Protein AF-A0A177ILS2-F1 (afdb_monomer)

Secondary structure (DSSP, 8-state):
-EEEEEE-TTT--EEEEEEEE-HHHHHHHHHHHHHHSTTTTT-HHHHHHHHHHHHTTGGGSSEEEE----STT----EEEEEE-----

Solvent-accessible surface area (backbone atoms only — not comparable to full-atom values): 5081 Å² total; per-residue (Å²): 83,22,35,31,39,35,27,25,80,87,76,70,46,75,78,47,72,52,68,85,28,55,65,68,57,42,47,51,54,51,53,52,49,51,58,67,33,88,85,34,51,82,36,67,64,35,52,48,43,57,53,46,35,59,75,70,44,49,81,76,48,89,31,76,45,78,35,48,64,93,54,94,91,54,75,40,39,29,36,41,45,44,78,46,75,84,79,126

Foldseek 3Di:
DKKKFKAFPVPRHTDDIDDDDDLVVNLCVNLVCQCPDPLHVPPVQLPVQSVVCVVVVVSVPQDFRWSFDDDVPHRTITMGMDDDDPPD

Organism: NCBI:txid1705

Radius of gyration: 12.74 Å; Cα contacts (8 Å, |Δi|>4): 147; chains: 1; bounding box: 29×26×40 Å

Mean predicted aligned error: 5.73 Å

Nearest PDB structures (foldseek):
  8ckb-assembly1_I004  TM=3.606E-01  e=3.221E+00  Bacteroides phage crAss001
  6h67-assembly1_A  TM=2.207E-01  e=1.050E+00  Saccharomyces cerevisiae S288C
  1yk3-assembly10_F  TM=2.105E-01  e=3.926E+00  Mycobacterium tuberculosis

Structure (mmCIF, N/CA/C/O backbone):
data_AF-A0A177ILS2-F1
#
_entry.id   AF-A0A177ILS2-F1
#
loop_
_atom_site.group_PDB
_atom_site.id
_atom_site.type_symbol
_atom_site.label_atom_id
_atom_site.label_alt_id
_atom_site.label_comp_id
_atom_site.label_asym_id
_atom_site.label_entity_id
_atom_site.label_seq_id
_atom_site.pdbx_PDB_ins_code
_atom_site.Cartn_x
_atom_site.Cartn_y
_atom_site.Cartn_z
_atom_site.occupancy
_atom_site.B_iso_or_equiv
_atom_site.auth_seq_id
_atom_site.auth_comp_id
_atom_site.auth_asym_id
_atom_site.auth_atom_id
_atom_site.pdbx_PDB_model_num
ATOM 1 N N . MET A 1 1 ? -10.882 -2.034 14.458 1.00 83.25 1 MET A N 1
ATOM 2 C CA . MET A 1 1 ? -9.393 -2.038 14.456 1.00 83.25 1 MET A CA 1
ATOM 3 C C . MET A 1 1 ? -8.952 -2.437 13.056 1.00 83.25 1 MET A C 1
ATOM 5 O O . MET A 1 1 ? -9.758 -3.057 12.385 1.00 83.25 1 MET A O 1
ATOM 9 N N . PHE A 1 2 ? -7.766 -2.067 12.568 1.00 85.88 2 PHE A N 1
ATOM 10 C CA . PHE A 1 2 ? -7.356 -2.422 11.200 1.00 85.88 2 PHE A CA 1
ATOM 11 C C . PHE A 1 2 ? -6.093 -3.280 11.170 1.00 85.88 2 PHE A C 1
ATOM 13 O O . PHE A 1 2 ? -5.170 -3.093 11.972 1.00 85.88 2 PHE A O 1
ATOM 20 N N . GLU A 1 3 ? -6.074 -4.206 10.216 1.00 90.12 3 GLU A N 1
ATOM 21 C CA . GLU A 1 3 ? -4.882 -4.897 9.736 1.00 90.12 3 GLU A CA 1
ATOM 22 C C . GLU A 1 3 ? -4.589 -4.439 8.307 1.00 90.12 3 GLU A C 1
ATOM 24 O O . GLU A 1 3 ? -5.503 -4.088 7.555 1.00 90.12 3 GLU A O 1
ATOM 29 N N . PHE A 1 4 ? -3.312 -4.424 7.937 1.00 91.81 4 PHE A N 1
ATOM 30 C CA . PHE A 1 4 ? -2.904 -4.174 6.563 1.00 91.81 4 PHE A CA 1
ATOM 31 C C . PHE A 1 4 ? -1.875 -5.188 6.090 1.00 91.81 4 PHE A C 1
ATOM 33 O O . PHE A 1 4 ? -1.087 -5.716 6.885 1.00 91.81 4 PHE A O 1
ATOM 40 N N . ARG A 1 5 ? -1.854 -5.400 4.777 1.00 94.00 5 ARG A N 1
ATOM 41 C CA . ARG A 1 5 ? -0.895 -6.259 4.089 1.00 94.00 5 ARG A CA 1
ATOM 42 C C . ARG A 1 5 ? -0.494 -5.617 2.768 1.00 94.00 5 ARG A C 1
ATOM 44 O O . ARG A 1 5 ? -1.343 -5.388 1.920 1.00 94.00 5 ARG A O 1
ATOM 51 N N . VAL A 1 6 ? 0.797 -5.359 2.592 1.00 93.31 6 VAL A N 1
ATOM 52 C CA . VAL A 1 6 ? 1.411 -5.016 1.306 1.00 93.31 6 VAL A CA 1
ATOM 53 C C . VAL A 1 6 ? 1.992 -6.296 0.722 1.00 93.31 6 VAL A C 1
ATOM 55 O O . VAL A 1 6 ? 2.816 -6.947 1.374 1.00 93.31 6 VAL A O 1
ATOM 58 N N . TYR A 1 7 ? 1.569 -6.673 -0.479 1.00 93.62 7 TYR A N 1
ATOM 59 C CA . TYR A 1 7 ? 1.919 -7.959 -1.078 1.00 93.62 7 TYR A CA 1
ATOM 60 C C . TYR A 1 7 ? 2.040 -7.886 -2.600 1.00 93.62 7 TYR A C 1
ATOM 62 O O . TYR A 1 7 ? 1.610 -6.922 -3.235 1.00 93.62 7 TYR A O 1
ATOM 70 N N . SER A 1 8 ? 2.648 -8.918 -3.179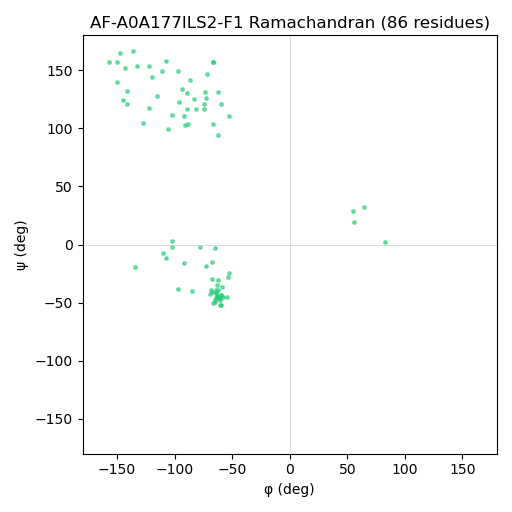 1.00 90.88 8 SER A N 1
ATOM 71 C CA . SER A 1 8 ? 2.640 -9.158 -4.620 1.00 90.88 8 SER A CA 1
ATOM 72 C C . SER A 1 8 ? 1.334 -9.847 -5.015 1.00 90.88 8 SER A C 1
ATOM 74 O O . SER A 1 8 ? 1.128 -10.995 -4.615 1.00 90.88 8 SER A O 1
ATOM 76 N N . PRO A 1 9 ? 0.473 -9.235 -5.844 1.00 87.69 9 PRO A N 1
ATOM 77 C CA . PRO A 1 9 ? -0.749 -9.891 -6.308 1.00 87.69 9 PRO A CA 1
ATOM 78 C C . PRO A 1 9 ? -0.473 -11.082 -7.245 1.00 87.69 9 PRO A C 1
ATOM 80 O O . PRO A 1 9 ? -1.357 -11.898 -7.478 1.00 87.69 9 PRO A O 1
ATOM 83 N N . GLN A 1 10 ? 0.748 -11.208 -7.783 1.00 86.19 10 GLN A N 1
ATOM 84 C CA . GLN A 1 10 ? 1.132 -12.319 -8.663 1.00 86.19 10 GLN A CA 1
ATOM 85 C C . GLN A 1 10 ? 1.589 -13.562 -7.900 1.00 86.19 10 GLN A C 1
ATOM 87 O O . GLN A 1 10 ? 1.307 -14.681 -8.320 1.00 86.19 10 GLN A O 1
ATOM 92 N N . THR A 1 11 ? 2.341 -13.371 -6.816 1.00 88.44 11 THR A N 1
ATOM 93 C CA . THR A 1 11 ? 2.969 -14.468 -6.060 1.00 88.44 11 THR A CA 1
ATOM 94 C C . THR A 1 11 ? 2.336 -14.685 -4.693 1.00 88.44 11 THR A C 1
ATOM 96 O O . THR A 1 11 ? 2.701 -15.635 -4.008 1.00 88.44 11 THR A O 1
ATOM 99 N N . ASP A 1 12 ? 1.423 -13.800 -4.284 1.00 88.38 12 ASP A N 1
ATOM 100 C CA . ASP A 1 12 ? 0.868 -13.712 -2.931 1.00 88.38 12 ASP A CA 1
ATOM 101 C C . ASP A 1 12 ? 1.955 -13.543 -1.842 1.00 88.38 12 ASP A C 1
ATOM 103 O O . ASP A 1 12 ? 1.746 -13.777 -0.652 1.00 88.38 12 ASP A O 1
ATOM 107 N N . GLU A 1 13 ? 3.156 -13.104 -2.226 1.00 92.19 13 GLU A N 1
ATOM 108 C CA . GLU A 1 13 ? 4.245 -12.856 -1.286 1.00 92.19 13 GLU A CA 1
ATOM 109 C C . GLU A 1 13 ? 3.960 -11.596 -0.465 1.00 92.19 13 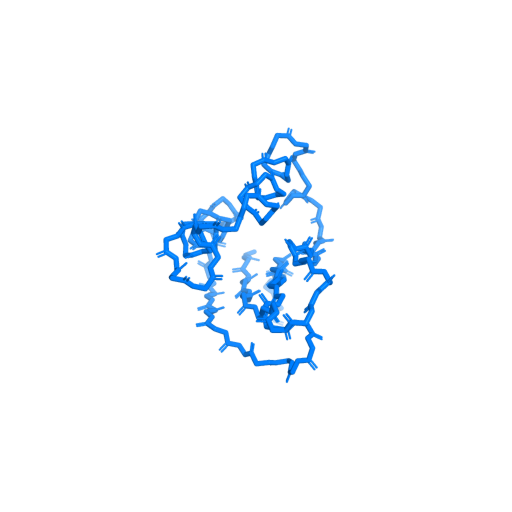GLU A C 1
ATOM 111 O O . GLU A 1 13 ? 3.739 -10.518 -1.016 1.00 92.19 13 GLU A O 1
ATOM 116 N N . THR A 1 14 ? 3.995 -11.719 0.864 1.00 94.50 14 THR A N 1
ATOM 117 C CA . THR A 1 14 ? 3.825 -10.576 1.772 1.00 94.50 14 THR A CA 1
ATOM 118 C C . THR A 1 14 ? 5.144 -9.841 1.960 1.00 94.50 14 THR A C 1
ATOM 120 O O . THR A 1 14 ? 6.122 -10.425 2.416 1.00 94.50 14 THR A O 1
ATOM 123 N N . PHE A 1 15 ? 5.146 -8.536 1.700 1.00 93.75 15 PHE A N 1
ATOM 124 C CA . PHE A 1 15 ? 6.315 -7.675 1.873 1.00 93.75 15 PHE A CA 1
ATOM 125 C C . PHE A 1 15 ? 6.307 -6.925 3.201 1.00 93.75 15 PHE A C 1
ATOM 127 O O . PHE A 1 15 ? 7.347 -6.753 3.832 1.00 93.75 15 PHE A O 1
ATOM 134 N N . LEU A 1 16 ? 5.127 -6.471 3.621 1.00 94.88 16 LEU A N 1
ATOM 135 C CA . LEU A 1 16 ? 4.925 -5.791 4.891 1.00 94.88 16 LEU A CA 1
ATOM 136 C C . LEU A 1 16 ? 3.512 -6.075 5.391 1.00 94.88 16 LEU A C 1
ATOM 138 O O . LEU A 1 16 ? 2.557 -6.047 4.622 1.00 94.88 16 LEU A O 1
ATOM 142 N N . SER A 1 17 ? 3.362 -6.291 6.692 1.00 94.62 17 SER A N 1
ATOM 143 C CA . SER A 1 17 ? 2.047 -6.389 7.320 1.00 94.62 17 SER A CA 1
ATOM 144 C C . SER A 1 17 ? 2.057 -5.755 8.699 1.00 94.62 17 SER A C 1
ATOM 146 O O . SER A 1 17 ? 3.083 -5.757 9.382 1.00 94.62 17 SER A O 1
ATOM 148 N N . GLY A 1 18 ? 0.905 -5.265 9.135 1.00 91.38 18 GLY A N 1
ATOM 149 C CA . GLY A 1 18 ? 0.719 -4.748 10.482 1.00 91.38 18 GLY A CA 1
ATOM 150 C C . GLY A 1 18 ? -0.711 -4.935 10.957 1.00 91.38 18 GLY A C 1
ATOM 151 O O . GLY A 1 18 ? -1.634 -5.082 10.163 1.00 91.38 18 GLY A O 1
ATOM 152 N N . ARG A 1 19 ? -0.885 -4.948 12.276 1.00 89.88 19 ARG A N 1
ATOM 153 C CA . ARG A 1 19 ? -2.164 -5.184 12.952 1.00 89.88 19 ARG A CA 1
ATOM 154 C C . ARG A 1 19 ? -2.332 -4.185 14.086 1.00 89.88 19 ARG A C 1
ATOM 156 O O . ARG A 1 19 ? -1.363 -3.555 14.501 1.00 89.88 19 ARG A O 1
ATOM 163 N N . ALA A 1 20 ? -3.545 -4.094 14.617 1.00 78.06 20 ALA A N 1
ATOM 164 C CA . ALA A 1 20 ? -3.867 -3.259 15.773 1.00 78.06 20 ALA A CA 1
ATOM 165 C C . ALA A 1 20 ? -3.716 -1.751 15.566 1.00 78.06 20 ALA A C 1
ATOM 167 O O . ALA A 1 20 ? -3.406 -1.013 16.497 1.00 78.06 20 ALA A O 1
ATOM 168 N N . LEU A 1 21 ? -3.965 -1.288 14.344 1.00 77.19 21 LEU A N 1
ATOM 169 C CA . LEU A 1 21 ? -3.791 0.110 13.969 1.00 77.19 21 LEU A CA 1
ATOM 170 C C . LEU A 1 21 ? -5.135 0.811 13.786 1.00 77.19 21 LEU A C 1
ATOM 172 O O . LEU A 1 21 ? -6.163 0.181 13.504 1.00 77.19 21 LEU A O 1
ATOM 176 N N . SER A 1 22 ? -5.119 2.140 13.905 1.00 87.56 22 SER A N 1
ATOM 177 C CA . SER A 1 22 ? -6.156 2.947 13.272 1.00 87.56 22 SER A CA 1
ATOM 178 C C . SER A 1 22 ? -6.029 2.836 11.750 1.00 87.56 22 SER A C 1
ATOM 180 O O . SER A 1 22 ? -4.959 2.543 11.211 1.00 87.56 22 SER A O 1
ATOM 182 N N . ARG A 1 23 ? -7.124 3.106 11.039 1.00 82.38 23 ARG A N 1
ATOM 183 C CA . ARG A 1 23 ? -7.138 3.093 9.573 1.00 82.38 23 ARG A CA 1
ATOM 184 C C . ARG A 1 23 ? -6.070 4.011 8.972 1.00 82.38 23 ARG A C 1
ATOM 186 O O . ARG A 1 23 ? -5.332 3.594 8.085 1.00 82.38 23 ARG A O 1
ATOM 193 N N . SER A 1 24 ? -5.946 5.229 9.500 1.00 86.56 24 SER A N 1
ATOM 194 C CA . SER A 1 24 ? -4.954 6.207 9.039 1.00 86.56 24 SER A CA 1
ATOM 195 C C . SER A 1 24 ? -3.520 5.733 9.272 1.00 86.56 24 SER A C 1
ATOM 197 O O . SER A 1 24 ? -2.680 5.908 8.400 1.00 86.56 24 SER A O 1
ATOM 199 N N . GLN A 1 25 ? -3.243 5.079 10.404 1.00 89.81 25 GLN A 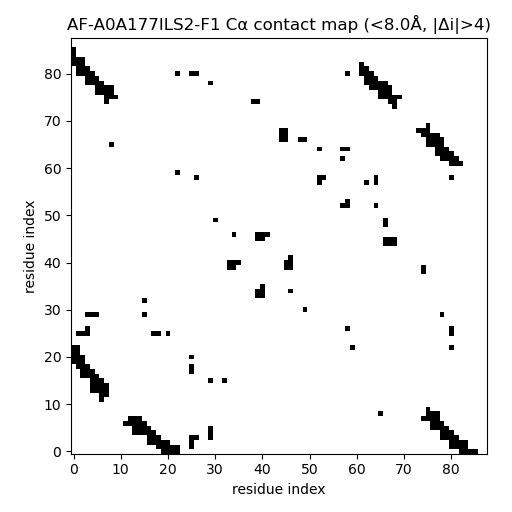N 1
ATOM 200 C CA . GLN A 1 25 ? -1.913 4.529 10.693 1.00 89.81 25 GLN A CA 1
ATOM 201 C C . GLN A 1 25 ? -1.560 3.347 9.784 1.00 89.81 25 GLN A C 1
ATOM 203 O O . GLN A 1 25 ? -0.409 3.207 9.374 1.00 89.81 25 GLN A O 1
ATOM 208 N N . ALA A 1 26 ? -2.535 2.484 9.486 1.00 89.62 26 ALA A N 1
ATOM 209 C CA . ALA A 1 26 ? -2.367 1.383 8.543 1.00 89.62 26 ALA A CA 1
ATOM 210 C C . ALA A 1 26 ? -2.035 1.911 7.138 1.00 89.62 26 ALA A C 1
ATOM 212 O O . ALA A 1 26 ? -1.066 1.461 6.527 1.00 89.62 26 ALA A O 1
ATOM 213 N N . TRP A 1 27 ? -2.777 2.922 6.677 1.00 90.00 27 TRP A N 1
ATOM 214 C CA . TRP A 1 27 ? -2.510 3.601 5.410 1.00 90.00 27 TRP A CA 1
ATOM 215 C C . TRP A 1 27 ? -1.129 4.265 5.378 1.00 90.00 27 TRP A C 1
ATOM 217 O O . TRP A 1 27 ? -0.356 4.022 4.455 1.00 90.00 27 TRP A O 1
ATOM 227 N N . GLU A 1 28 ? -0.795 5.081 6.379 1.00 91.44 28 GLU A N 1
ATOM 228 C CA . GLU A 1 28 ? 0.480 5.805 6.447 1.00 91.44 28 GLU A CA 1
ATOM 229 C C . GLU A 1 28 ? 1.671 4.843 6.402 1.00 91.44 28 GLU A C 1
ATOM 231 O O . GLU A 1 28 ? 2.597 5.039 5.621 1.00 91.44 28 GLU A O 1
ATOM 236 N N . LYS A 1 29 ? 1.624 3.749 7.171 1.00 93.31 29 LYS A N 1
ATOM 237 C CA . LYS A 1 29 ? 2.687 2.735 7.164 1.00 93.31 29 LYS A CA 1
A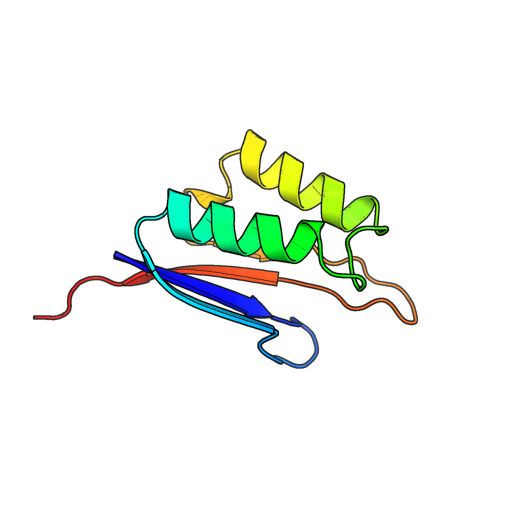TOM 238 C C . LYS A 1 29 ? 2.820 2.038 5.811 1.00 93.31 29 LYS A C 1
ATOM 240 O O . LYS A 1 29 ? 3.941 1.870 5.335 1.00 93.31 29 LYS A O 1
ATOM 245 N N . ALA A 1 30 ? 1.705 1.630 5.207 1.00 92.44 30 ALA A N 1
ATOM 246 C CA . ALA A 1 30 ? 1.714 0.936 3.924 1.00 92.44 30 ALA A CA 1
ATOM 247 C C . ALA A 1 30 ? 2.196 1.843 2.783 1.00 92.44 30 ALA A C 1
ATOM 249 O O . ALA A 1 30 ? 3.111 1.479 2.047 1.00 92.44 30 ALA A O 1
ATOM 250 N N . SER A 1 31 ? 1.623 3.042 2.669 1.00 91.94 31 SER A N 1
ATOM 251 C CA . SER A 1 31 ? 1.992 4.027 1.647 1.00 91.94 31 SER A CA 1
ATOM 252 C C . SER A 1 31 ? 3.441 4.489 1.799 1.00 91.94 31 SER A C 1
ATOM 254 O O . SER A 1 31 ? 4.175 4.503 0.814 1.00 91.94 31 SER A O 1
ATOM 256 N N . PHE A 1 32 ? 3.900 4.778 3.021 1.00 94.12 32 PHE A N 1
ATOM 257 C CA . PHE A 1 32 ? 5.297 5.132 3.268 1.00 94.12 32 PHE A CA 1
ATOM 258 C C . PHE A 1 32 ? 6.250 4.016 2.836 1.00 94.12 32 PHE A C 1
ATOM 260 O O . PHE A 1 32 ? 7.261 4.293 2.192 1.00 94.12 32 PHE A O 1
ATOM 267 N N . PHE A 1 33 ? 5.926 2.761 3.151 1.00 94.81 33 PHE A N 1
ATOM 268 C CA . PHE A 1 33 ? 6.717 1.618 2.709 1.00 94.81 33 PHE A CA 1
ATOM 269 C C . PHE A 1 33 ? 6.789 1.539 1.180 1.00 94.81 33 PHE A C 1
ATOM 271 O O . PHE A 1 33 ? 7.887 1.522 0.632 1.00 94.81 33 PHE A O 1
ATOM 278 N N . ILE A 1 34 ? 5.642 1.576 0.492 1.00 91.88 34 ILE A N 1
ATOM 279 C CA . ILE A 1 34 ? 5.579 1.476 -0.975 1.00 91.88 34 ILE A CA 1
ATOM 280 C C . ILE A 1 34 ? 6.372 2.608 -1.647 1.00 91.88 34 ILE A C 1
ATOM 282 O O . ILE A 1 34 ? 7.134 2.355 -2.577 1.00 91.88 34 ILE A O 1
ATOM 286 N N . LEU A 1 35 ? 6.242 3.844 -1.156 1.00 92.56 35 LEU A N 1
ATOM 287 C CA . LEU A 1 35 ? 6.890 5.024 -1.742 1.00 92.56 35 LEU A CA 1
ATOM 288 C C . LEU A 1 35 ? 8.408 5.084 -1.512 1.00 92.56 35 LEU A C 1
ATOM 290 O O . LEU A 1 35 ? 9.095 5.817 -2.220 1.00 92.56 35 LEU A O 1
ATOM 294 N N . ASN A 1 36 ? 8.942 4.338 -0.542 1.00 94.56 36 ASN A N 1
ATOM 295 C CA . ASN A 1 36 ? 10.375 4.330 -0.229 1.00 94.56 36 ASN A CA 1
ATOM 296 C C . ASN A 1 36 ? 11.087 3.041 -0.658 1.00 94.56 36 ASN A C 1
ATOM 298 O O . ASN A 1 36 ? 12.320 2.989 -0.655 1.00 94.56 36 ASN A O 1
ATOM 302 N N . ASP A 1 37 ? 10.344 2.005 -1.039 1.00 92.56 37 ASP A N 1
ATOM 303 C CA . ASP A 1 37 ? 10.926 0.733 -1.434 1.00 92.56 37 ASP A CA 1
ATOM 304 C C . ASP A 1 37 ? 11.591 0.822 -2.826 1.00 92.56 37 ASP A C 1
ATOM 306 O O . ASP A 1 37 ? 10.962 1.305 -3.775 1.00 92.56 37 ASP A O 1
ATOM 310 N N . PRO A 1 38 ? 12.842 0.339 -2.999 1.00 91.00 38 PRO A N 1
ATOM 311 C CA . PRO A 1 38 ? 13.543 0.341 -4.285 1.00 91.00 38 PRO A CA 1
ATOM 312 C C . PRO A 1 38 ? 12.773 -0.285 -5.451 1.00 91.00 38 PRO A C 1
ATOM 314 O O . PRO A 1 38 ? 13.035 0.066 -6.597 1.00 91.00 38 PRO A O 1
ATOM 317 N N . ARG A 1 39 ? 11.828 -1.189 -5.173 1.00 88.00 39 ARG A N 1
ATOM 318 C CA . ARG A 1 39 ? 10.996 -1.842 -6.189 1.00 88.00 39 ARG A CA 1
ATOM 319 C C . ARG A 1 39 ? 10.027 -0.885 -6.882 1.00 88.00 39 ARG A C 1
ATOM 321 O O . ARG A 1 39 ? 9.697 -1.108 -8.045 1.00 88.00 39 ARG A O 1
ATOM 328 N N . TRP A 1 40 ? 9.573 0.166 -6.192 1.00 89.19 40 TRP A N 1
ATOM 329 C CA . TRP A 1 40 ? 8.469 1.011 -6.671 1.00 89.19 40 TRP A CA 1
ATOM 330 C C . TRP A 1 40 ? 8.688 2.513 -6.551 1.00 89.19 40 TRP A C 1
ATOM 332 O O . TRP A 1 40 ? 8.017 3.256 -7.261 1.00 89.19 40 TRP A O 1
ATOM 34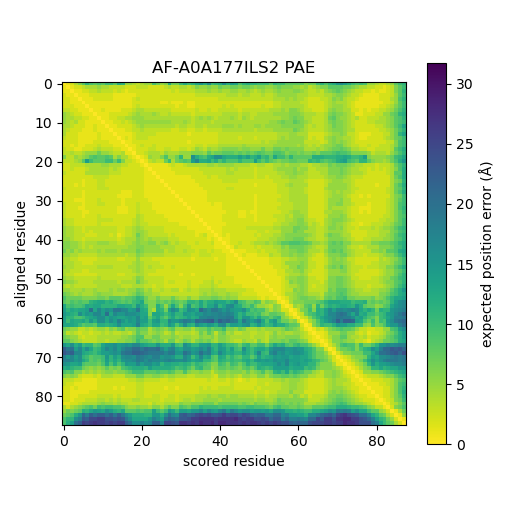2 N N . LYS A 1 41 ? 9.623 2.978 -5.714 1.00 87.56 41 LYS A N 1
ATOM 343 C CA . LYS A 1 41 ? 9.890 4.413 -5.497 1.00 87.56 41 LYS A CA 1
ATOM 344 C C . LYS A 1 41 ? 10.172 5.196 -6.789 1.00 87.56 41 LYS A C 1
ATOM 346 O O . LYS A 1 41 ? 9.917 6.391 -6.865 1.00 87.56 41 LYS A O 1
ATOM 351 N N . GLU A 1 42 ? 10.706 4.514 -7.802 1.00 86.75 42 GLU A N 1
ATOM 352 C CA . GLU A 1 42 ? 11.041 5.068 -9.120 1.00 86.75 42 GLU A CA 1
ATOM 353 C C . GLU A 1 42 ? 10.006 4.711 -10.196 1.00 86.75 42 GLU A C 1
ATOM 355 O O . GLU A 1 42 ? 10.184 5.078 -11.352 1.00 86.75 42 GLU A O 1
ATOM 360 N N . SER A 1 43 ? 8.920 4.017 -9.838 1.00 86.56 43 SER A N 1
ATOM 361 C CA . SER A 1 43 ? 7.825 3.662 -10.743 1.00 86.56 43 SER A CA 1
ATOM 362 C C . SER A 1 43 ? 6.744 4.747 -10.706 1.00 86.56 43 SER A C 1
ATOM 364 O O . SER A 1 43 ? 5.942 4.779 -9.766 1.00 86.56 43 SER A O 1
ATOM 366 N N . PRO A 1 44 ? 6.658 5.634 -11.720 1.00 83.50 44 PRO A N 1
ATOM 367 C CA . PRO A 1 44 ? 5.746 6.776 -11.670 1.00 83.50 44 PRO A CA 1
ATOM 368 C C . PRO A 1 44 ? 4.276 6.355 -11.586 1.00 83.50 44 PRO A C 1
ATOM 370 O O . PRO A 1 44 ? 3.476 7.050 -10.968 1.00 83.50 44 PRO A O 1
ATOM 373 N N . GLY A 1 45 ? 3.928 5.200 -12.167 1.00 84.38 45 GLY A N 1
ATOM 374 C CA . GLY A 1 45 ? 2.578 4.640 -12.101 1.00 84.38 45 GLY A CA 1
ATOM 375 C C . GLY A 1 45 ? 2.180 4.246 -10.680 1.00 84.38 45 GLY A C 1
ATOM 376 O O . GLY A 1 45 ? 1.126 4.659 -10.212 1.00 84.38 45 GLY A O 1
ATOM 377 N N . VAL A 1 46 ? 3.051 3.525 -9.962 1.00 86.62 46 VAL A N 1
ATOM 378 C CA . VAL A 1 46 ? 2.783 3.128 -8.568 1.00 86.62 46 VAL A CA 1
ATOM 379 C C . VAL A 1 46 ? 2.660 4.365 -7.679 1.00 86.62 46 VAL A C 1
ATOM 381 O O . VAL A 1 46 ? 1.715 4.475 -6.902 1.00 86.62 46 VAL A O 1
ATOM 384 N N . VAL A 1 47 ? 3.577 5.326 -7.829 1.00 86.50 47 VAL A N 1
ATOM 385 C CA . VAL A 1 47 ? 3.551 6.576 -7.057 1.00 86.50 47 VAL A CA 1
ATOM 386 C C . VAL A 1 47 ? 2.262 7.363 -7.316 1.00 86.50 47 VAL A C 1
ATOM 388 O O . VAL A 1 47 ? 1.625 7.799 -6.356 1.00 86.50 47 VAL A O 1
ATOM 391 N N . SER A 1 48 ? 1.845 7.513 -8.581 1.00 87.12 48 SER A N 1
ATOM 392 C CA . SER A 1 48 ? 0.583 8.190 -8.921 1.00 87.12 48 SER A CA 1
ATOM 393 C C . SER A 1 48 ? -0.611 7.478 -8.298 1.00 87.12 48 SER A C 1
ATOM 395 O O . SER A 1 48 ? -1.406 8.122 -7.624 1.00 87.12 48 SER A O 1
ATOM 397 N N . ASN A 1 49 ? -0.690 6.152 -8.431 1.00 87.56 49 ASN A N 1
ATOM 398 C CA . ASN A 1 49 ? -1.816 5.372 -7.919 1.00 87.56 49 ASN A CA 1
ATOM 399 C C . ASN A 1 49 ? -1.946 5.476 -6.390 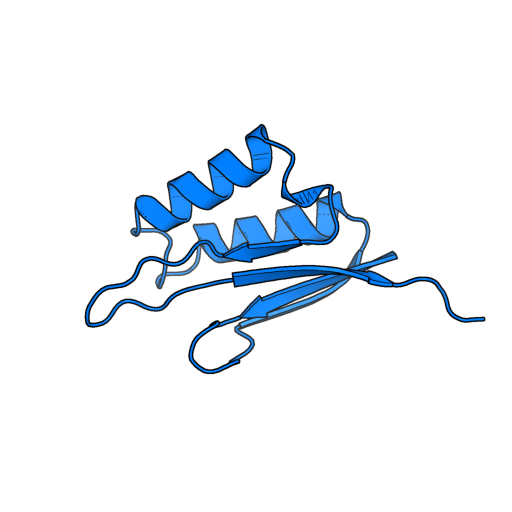1.00 87.56 49 ASN A C 1
ATOM 401 O O . ASN A 1 49 ? -3.053 5.604 -5.875 1.00 87.56 49 ASN A O 1
ATOM 405 N N . VAL A 1 50 ? -0.829 5.485 -5.650 1.00 87.81 50 VAL A N 1
ATOM 406 C CA . VAL A 1 50 ? -0.848 5.691 -4.189 1.00 87.81 50 VAL A CA 1
ATOM 407 C C . VAL A 1 50 ? -1.370 7.090 -3.833 1.00 87.81 50 VAL A C 1
ATOM 409 O O . VAL A 1 50 ? -2.166 7.239 -2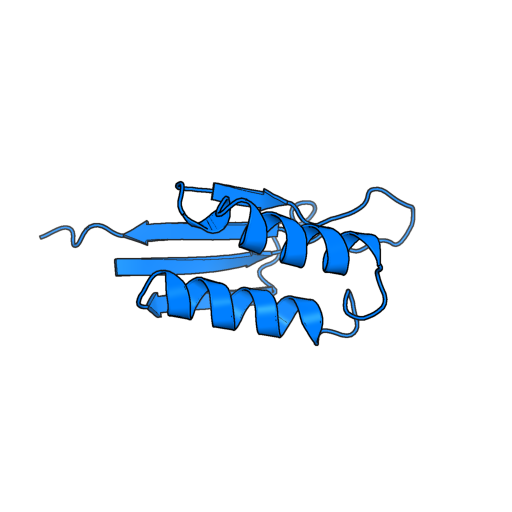.904 1.00 87.81 50 VAL A O 1
ATOM 412 N N . VAL A 1 51 ? -0.948 8.123 -4.569 1.00 86.75 51 VAL A N 1
ATOM 413 C CA . VAL A 1 51 ? -1.409 9.506 -4.360 1.00 86.75 51 VAL A CA 1
ATOM 414 C C . VAL A 1 51 ? -2.888 9.668 -4.724 1.00 86.75 51 VAL A C 1
ATOM 416 O O . VAL A 1 51 ? -3.622 10.354 -4.008 1.00 86.75 51 VAL A O 1
ATOM 419 N N . ASP A 1 52 ? -3.336 9.044 -5.809 1.00 86.44 52 ASP A N 1
ATOM 420 C CA . ASP A 1 52 ? -4.719 9.113 -6.277 1.00 86.44 52 ASP A CA 1
ATOM 421 C C . ASP A 1 52 ? -5.663 8.373 -5.324 1.00 86.44 52 ASP A C 1
ATOM 423 O O . ASP A 1 52 ? -6.675 8.944 -4.914 1.00 86.44 52 ASP A O 1
ATOM 427 N N . ALA A 1 53 ? -5.275 7.190 -4.838 1.00 85.69 53 ALA A N 1
ATOM 428 C CA . ALA A 1 53 ? -6.028 6.462 -3.817 1.00 85.69 53 ALA A CA 1
ATOM 429 C C . ALA A 1 53 ? -6.202 7.282 -2.526 1.00 85.69 53 ALA A C 1
ATOM 431 O O . ALA A 1 53 ? -7.269 7.246 -1.904 1.00 85.69 53 ALA A O 1
ATOM 432 N N . TYR A 1 54 ? -5.189 8.072 -2.138 1.00 84.50 54 TYR A N 1
ATOM 433 C CA . TYR A 1 54 ? -5.302 9.008 -1.017 1.00 84.50 54 TYR A CA 1
ATOM 434 C C . TYR A 1 54 ? -6.320 10.124 -1.297 1.00 84.50 54 TYR A C 1
ATOM 436 O O . TYR A 1 54 ? -7.208 10.374 -0.483 1.00 84.50 54 TYR A O 1
ATOM 444 N N . LYS A 1 55 ? -6.231 10.782 -2.459 1.00 84.88 55 LYS A N 1
ATOM 445 C CA . LYS A 1 55 ? -7.133 11.889 -2.831 1.00 84.88 55 LYS A CA 1
ATOM 446 C C . LYS A 1 55 ? -8.587 11.444 -2.962 1.00 84.88 55 LYS A C 1
ATOM 448 O O . LYS A 1 55 ? -9.483 12.136 -2.485 1.00 84.88 55 LYS A O 1
ATOM 453 N N . ASN A 1 56 ? -8.809 10.286 -3.572 1.00 80.62 56 ASN A N 1
ATOM 454 C CA . ASN A 1 56 ? -10.138 9.726 -3.793 1.00 80.62 56 ASN A CA 1
ATOM 455 C C . ASN A 1 56 ? -10.723 9.080 -2.533 1.00 80.62 56 ASN A C 1
ATOM 457 O O . ASN A 1 56 ? -11.860 8.613 -2.556 1.00 80.62 56 ASN A O 1
ATOM 461 N N . SER A 1 57 ? -9.969 9.055 -1.425 1.00 72.31 57 SER A N 1
ATOM 462 C CA . SER A 1 57 ? -10.368 8.368 -0.196 1.00 72.31 57 SER A CA 1
ATOM 463 C C . SER A 1 57 ? -10.702 6.886 -0.428 1.00 72.31 57 SER A C 1
ATOM 465 O O . SER A 1 57 ? -11.501 6.304 0.304 1.00 72.31 57 SER A O 1
ATOM 467 N N . GLU A 1 58 ? -10.088 6.255 -1.434 1.00 67.75 58 GLU A N 1
ATOM 468 C CA . GLU A 1 58 ? -10.336 4.850 -1.798 1.00 67.75 58 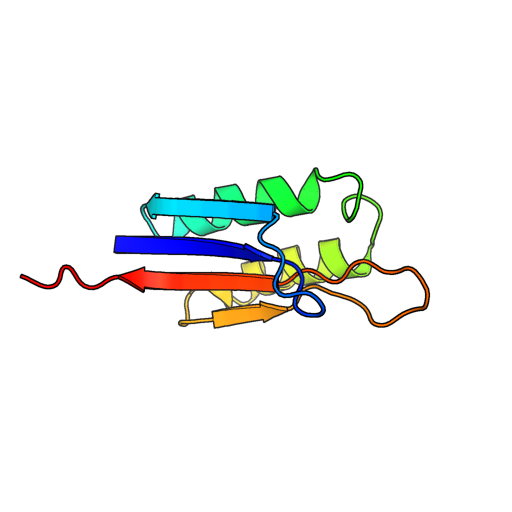GLU A CA 1
ATOM 469 C C . GLU A 1 58 ? -9.933 3.918 -0.656 1.00 67.75 58 GLU A C 1
ATOM 471 O O . GLU A 1 58 ? -10.649 2.974 -0.324 1.00 67.75 58 GLU A O 1
ATOM 476 N N . TYR A 1 59 ? -8.873 4.291 0.063 1.00 64.12 59 TYR A N 1
ATOM 477 C CA . TYR A 1 59 ? -8.444 3.618 1.280 1.00 64.12 59 TYR A CA 1
ATOM 478 C C . TYR A 1 59 ? -9.452 3.713 2.431 1.00 64.12 59 TYR A C 1
ATOM 480 O O . TYR A 1 59 ? -9.147 3.139 3.472 1.00 64.12 59 TYR A O 1
ATOM 488 N N . LEU A 1 60 ? -10.595 4.417 2.318 1.00 60.78 60 LEU A N 1
ATOM 489 C CA . LEU A 1 60 ? -11.667 4.502 3.331 1.00 60.78 60 LEU A CA 1
ATOM 490 C C . LEU A 1 60 ? -12.783 3.452 3.168 1.00 60.78 60 LEU A C 1
ATOM 492 O O . LEU A 1 60 ? -13.502 3.199 4.134 1.00 60.78 60 LEU A O 1
ATOM 496 N N . GLN A 1 61 ? -12.909 2.789 2.017 1.00 57.69 61 GLN A N 1
ATOM 497 C CA . GLN A 1 61 ? -13.799 1.628 1.836 1.00 57.69 61 GLN A CA 1
ATOM 498 C C . GLN A 1 61 ? -12.981 0.341 1.992 1.00 57.69 61 GLN A C 1
ATOM 500 O O . GLN A 1 61 ? -11.779 0.381 1.782 1.00 57.69 61 GLN A O 1
ATOM 505 N N . TYR A 1 62 ? -13.532 -0.776 2.474 1.00 54.59 62 TYR A N 1
ATOM 506 C CA . TYR A 1 62 ? -12.787 -2.050 2.558 1.00 54.59 62 TYR A CA 1
ATOM 507 C C . TYR A 1 62 ? -12.187 -2.367 1.185 1.00 54.59 62 TYR A C 1
ATOM 509 O O . TYR A 1 62 ? -12.940 -2.587 0.241 1.00 54.59 62 TYR A O 1
ATOM 517 N N . SER A 1 63 ? -10.866 -2.290 1.045 1.00 66.62 63 SER A N 1
ATOM 518 C CA . SER A 1 63 ? -10.261 -2.238 -0.282 1.00 66.62 63 SER A CA 1
ATOM 519 C C . SER A 1 63 ? -8.935 -2.970 -0.311 1.00 66.62 63 SER A C 1
ATOM 521 O O . SER A 1 63 ? -8.015 -2.697 0.461 1.00 66.62 63 SER A O 1
ATOM 523 N N . THR A 1 64 ? -8.875 -3.916 -1.239 1.00 80.81 64 THR A N 1
ATOM 524 C CA . THR A 1 64 ? -7.637 -4.244 -1.923 1.00 80.81 64 THR A CA 1
ATOM 525 C C . THR A 1 64 ? -7.382 -3.111 -2.909 1.00 80.81 64 THR A C 1
ATOM 527 O O . THR A 1 64 ? -8.194 -2.867 -3.800 1.00 80.81 64 THR A O 1
ATOM 530 N N . LEU A 1 65 ? -6.285 -2.390 -2.716 1.00 82.38 65 LEU A N 1
ATOM 531 C CA . LEU A 1 65 ? -5.817 -1.350 -3.621 1.00 82.38 65 LEU A CA 1
ATOM 532 C C . LEU A 1 65 ? -4.672 -1.929 -4.441 1.00 82.38 65 LEU A C 1
ATOM 534 O O . LEU A 1 65 ? -3.613 -2.227 -3.890 1.00 82.38 65 LEU A O 1
ATOM 538 N N . ASP A 1 66 ? -4.895 -2.116 -5.737 1.00 84.00 66 ASP A N 1
ATOM 539 C CA . ASP A 1 66 ? -3.846 -2.536 -6.660 1.00 84.00 66 ASP A CA 1
ATOM 540 C C . ASP A 1 66 ? -3.140 -1.297 -7.211 1.00 84.00 66 ASP A C 1
ATOM 542 O O . ASP A 1 66 ? -3.745 -0.454 -7.876 1.00 84.00 66 ASP A O 1
ATOM 546 N N . PHE A 1 67 ? -1.853 -1.170 -6.905 1.00 81.81 67 PHE A N 1
ATOM 547 C CA . PHE A 1 67 ? -1.027 -0.066 -7.376 1.00 81.81 67 PHE A CA 1
ATOM 548 C C . PHE A 1 67 ? -0.116 -0.485 -8.539 1.00 81.81 67 PHE A C 1
ATOM 550 O O . PHE A 1 67 ? 0.625 0.353 -9.057 1.00 81.81 67 PHE A O 1
ATOM 557 N N . GLY A 1 68 ? -0.137 -1.759 -8.947 1.00 69.06 68 GLY A N 1
ATOM 558 C CA . GLY A 1 68 ? 0.866 -2.389 -9.798 1.00 69.06 68 GLY A CA 1
ATOM 559 C C . GLY A 1 68 ? 0.576 -2.386 -11.302 1.00 69.06 68 GLY A C 1
ATOM 560 O O . GLY A 1 68 ? -0.492 -2.762 -11.768 1.00 69.06 68 GLY A O 1
ATOM 561 N N . TYR A 1 69 ? 1.603 -2.022 -12.074 1.00 63.03 69 TYR A N 1
ATOM 562 C CA . TYR A 1 69 ? 1.626 -1.972 -13.540 1.00 63.03 69 TYR A CA 1
ATOM 563 C C . TYR A 1 69 ? 1.998 -3.326 -14.180 1.00 63.03 69 TYR A C 1
ATOM 565 O O . TYR A 1 69 ? 2.916 -4.011 -13.715 1.00 63.03 69 TYR A O 1
ATOM 573 N N . PHE A 1 70 ? 1.355 -3.673 -15.300 1.00 56.94 70 PHE A N 1
ATOM 574 C CA . PHE A 1 70 ? 1.606 -4.896 -16.074 1.00 56.94 70 PHE A CA 1
ATOM 575 C C . PHE A 1 70 ? 2.717 -4.668 -17.116 1.00 56.94 70 PHE A C 1
ATOM 577 O O . PHE A 1 70 ? 2.482 -4.056 -18.156 1.00 56.94 70 PHE A O 1
ATOM 584 N N . GLY A 1 71 ? 3.934 -5.163 -16.864 1.00 58.56 71 GLY A N 1
ATOM 585 C CA . GLY A 1 71 ? 5.030 -5.143 -17.838 1.00 58.56 71 GLY A CA 1
ATOM 586 C C . GLY A 1 71 ? 6.085 -6.224 -17.559 1.00 58.56 71 GLY A C 1
ATOM 587 O O . GLY A 1 71 ? 6.190 -6.695 -16.428 1.00 58.56 71 GLY A O 1
ATOM 588 N N . PRO A 1 72 ? 6.880 -6.656 -18.555 1.00 57.75 72 PRO A N 1
ATOM 589 C CA . PRO A 1 72 ? 7.935 -7.642 -18.330 1.00 57.75 72 PRO A CA 1
ATOM 590 C C . PRO A 1 72 ? 8.964 -7.133 -17.310 1.00 57.75 72 PRO A C 1
ATOM 592 O O . PRO A 1 72 ? 9.579 -6.090 -17.516 1.00 57.75 72 PRO A O 1
ATOM 595 N N . GLY A 1 73 ? 9.147 -7.868 -16.209 1.00 66.31 73 GLY A N 1
ATOM 596 C CA . GLY A 1 73 ? 10.078 -7.509 -15.132 1.00 66.31 73 GLY A CA 1
ATOM 597 C C . GLY A 1 73 ? 9.535 -6.513 -14.100 1.00 66.31 73 GLY A C 1
ATOM 598 O O . GLY A 1 73 ? 10.270 -6.165 -13.177 1.00 66.31 73 GLY A O 1
ATOM 599 N N . SER A 1 74 ? 8.275 -6.069 -14.212 1.00 70.62 74 SER A N 1
ATOM 600 C CA . SER A 1 74 ? 7.642 -5.292 -13.143 1.00 70.62 74 SER A CA 1
ATOM 601 C C . SER A 1 74 ? 7.332 -6.182 -11.938 1.00 70.62 74 SER A C 1
ATOM 603 O O . SER A 1 74 ? 7.008 -7.361 -12.077 1.00 70.62 74 SER A O 1
ATOM 605 N N . GLN A 1 75 ? 7.425 -5.609 -10.739 1.00 78.94 75 GLN A N 1
ATOM 606 C CA . GLN A 1 75 ? 6.939 -6.236 -9.514 1.00 78.94 75 GLN A CA 1
ATOM 607 C C . GLN A 1 75 ? 5.653 -5.511 -9.109 1.00 78.94 75 GLN A C 1
ATOM 609 O O . GLN A 1 75 ? 5.747 -4.400 -8.589 1.00 78.94 75 GLN A O 1
ATOM 614 N N . PRO A 1 76 ? 4.454 -6.045 -9.401 1.00 85.94 76 PRO A N 1
ATOM 615 C CA . PRO A 1 76 ? 3.215 -5.390 -8.997 1.00 85.94 76 PRO A CA 1
ATOM 616 C C . PRO A 1 76 ? 3.070 -5.400 -7.474 1.00 85.94 76 PRO A C 1
ATOM 618 O O . PRO A 1 76 ? 3.667 -6.227 -6.781 1.00 85.94 76 PRO A O 1
ATOM 621 N N . VAL A 1 77 ? 2.274 -4.469 -6.954 1.00 90.44 77 VAL A N 1
ATOM 622 C CA . VAL A 1 77 ? 2.060 -4.319 -5.517 1.00 90.44 77 VAL A CA 1
ATOM 623 C C . VAL A 1 77 ? 0.615 -3.970 -5.231 1.00 90.44 77 VAL A C 1
ATOM 625 O O . VAL A 1 77 ? 0.055 -3.064 -5.843 1.00 90.44 77 VAL A O 1
ATOM 628 N N . ALA A 1 78 ? 0.043 -4.691 -4.276 1.00 91.69 78 ALA A N 1
ATOM 629 C CA . ALA A 1 78 ? -1.293 -4.464 -3.767 1.00 91.69 78 ALA A CA 1
ATOM 630 C C . ALA A 1 78 ? -1.252 -4.220 -2.253 1.00 91.69 78 ALA A C 1
ATOM 632 O O . ALA A 1 78 ? -0.337 -4.667 -1.551 1.00 91.69 78 ALA A O 1
ATOM 633 N N . LEU A 1 79 ? -2.249 -3.494 -1.759 1.00 91.31 79 LEU A N 1
ATOM 634 C CA . LEU A 1 79 ? -2.480 -3.229 -0.347 1.00 91.31 79 LEU A CA 1
ATOM 635 C C . LEU A 1 79 ? -3.868 -3.719 0.037 1.00 91.31 79 LEU A C 1
ATOM 637 O O . LEU A 1 79 ? -4.858 -3.157 -0.417 1.00 91.31 79 LEU A O 1
ATOM 641 N N . ASP A 1 80 ? -3.936 -4.690 0.937 1.00 90.50 80 ASP A N 1
ATOM 642 C CA . ASP A 1 80 ? -5.171 -4.993 1.649 1.00 90.50 80 ASP A CA 1
ATOM 643 C C . ASP A 1 80 ? -5.235 -4.154 2.920 1.00 90.50 80 ASP A C 1
ATOM 645 O O . ASP A 1 80 ? -4.285 -4.134 3.711 1.00 90.50 80 ASP A O 1
ATOM 649 N N . LEU A 1 81 ? -6.368 -3.491 3.141 1.00 88.19 81 LEU A N 1
ATOM 650 C CA . LEU A 1 81 ? -6.660 -2.779 4.378 1.00 88.19 81 LEU A CA 1
ATOM 651 C C . LEU A 1 81 ? -8.010 -3.249 4.922 1.00 88.19 81 LEU A C 1
ATOM 653 O O . LEU A 1 81 ? -9.075 -2.907 4.403 1.00 88.19 81 LEU A O 1
ATOM 657 N N . VAL A 1 82 ? -7.955 -4.065 5.973 1.00 85.81 82 VAL A N 1
ATOM 658 C CA . VAL A 1 82 ? -9.101 -4.831 6.470 1.00 85.81 82 VAL A CA 1
ATOM 659 C C . VAL A 1 82 ? -9.465 -4.356 7.865 1.00 85.81 82 VAL A C 1
ATOM 661 O O . VAL A 1 82 ? -8.616 -4.294 8.757 1.00 85.81 82 VAL A O 1
ATOM 664 N N . GLU A 1 83 ? -10.740 -4.023 8.068 1.00 84.44 83 GLU A N 1
ATOM 665 C CA . GLU A 1 83 ? -11.249 -3.818 9.417 1.00 84.44 83 GLU A CA 1
ATOM 666 C C . GLU A 1 83 ? -11.423 -5.175 10.094 1.00 84.44 83 GLU A C 1
ATOM 668 O O . GLU A 1 83 ? -12.182 -6.029 9.645 1.00 84.44 83 GLU A O 1
ATOM 673 N N . ILE A 1 84 ? -10.731 -5.354 11.207 1.00 81.50 84 ILE A N 1
ATOM 674 C CA . ILE A 1 84 ? -10.993 -6.428 12.148 1.00 81.50 84 ILE A CA 1
ATOM 675 C C . ILE A 1 84 ? -11.977 -5.910 13.194 1.00 81.50 84 ILE A C 1
ATOM 677 O O . ILE A 1 84 ? -11.676 -5.034 14.022 1.00 81.50 84 ILE A O 1
ATOM 681 N N . SER A 1 85 ? -13.189 -6.449 13.122 1.00 67.19 85 SER A N 1
ATOM 682 C CA . SER A 1 85 ? -14.135 -6.437 14.227 1.00 67.19 85 SER A CA 1
ATOM 683 C C . SER A 1 85 ? -13.523 -7.226 15.377 1.00 67.19 85 SER A C 1
ATOM 685 O O . SER A 1 85 ? -13.038 -8.338 15.173 1.00 67.19 85 SER A O 1
ATOM 687 N N . SER A 1 86 ? -13.537 -6.649 16.580 1.00 54.62 86 SER A N 1
ATOM 688 C CA . SER A 1 86 ? -13.194 -7.381 17.796 1.00 54.62 86 SER A CA 1
ATOM 689 C C . SER A 1 86 ? -14.229 -8.493 17.945 1.00 54.62 86 SER A C 1
ATOM 691 O O . SER A 1 86 ? -15.342 -8.246 18.401 1.00 54.62 86 SER A O 1
ATOM 693 N N . THR A 1 87 ? -13.922 -9.692 17.460 1.00 51.78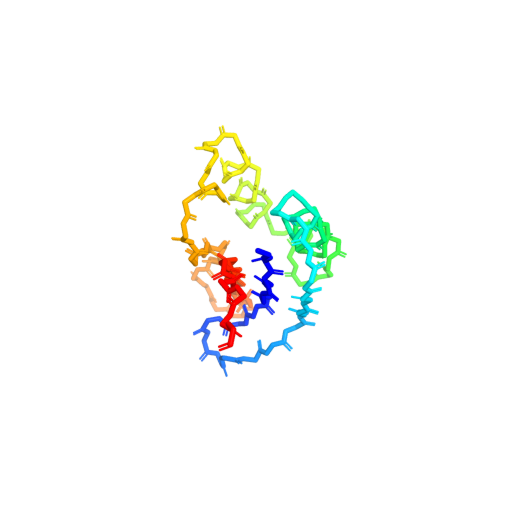 87 THR A N 1
ATOM 694 C CA . THR A 1 87 ? -14.716 -10.874 17.776 1.00 51.78 87 THR A CA 1
ATOM 695 C C . THR A 1 87 ? -14.517 -11.122 19.263 1.00 51.78 87 THR A C 1
ATOM 697 O O . THR A 1 87 ? -13.423 -11.507 19.676 1.00 51.78 87 THR A O 1
ATOM 700 N N . ASN A 1 88 ? -15.542 -10.762 20.042 1.00 41.12 88 ASN A N 1
ATOM 701 C CA . ASN A 1 88 ? -15.721 -11.192 21.429 1.00 41.12 88 ASN A CA 1
ATOM 702 C C . ASN A 1 88 ? -15.626 -12.713 21.545 1.00 41.12 88 ASN A C 1
ATOM 704 O O . ASN A 1 88 ? -16.107 -13.394 20.608 1.00 41.12 88 ASN A O 1
#

pLDDT: mean 82.68, std 12.09, range [41.12, 94.88]

Sequence (88 aa):
MFEFRVYSPQTDETFLSGRALSRSQAWEKASFFILNDPRWKESPGVVSNVVDAYKNSEYLQYSTLDFGYFGPGSQPVALDLVEISSTN